Protein AF-A0A655AB77-F1 (afdb_monomer)

Solvent-accessible surface area (backbone atoms only — not comparable to full-atom values): 5172 Å² total; per-residue (Å²): 137,92,82,74,63,73,81,55,39,81,78,52,58,96,87,65,88,79,87,90,86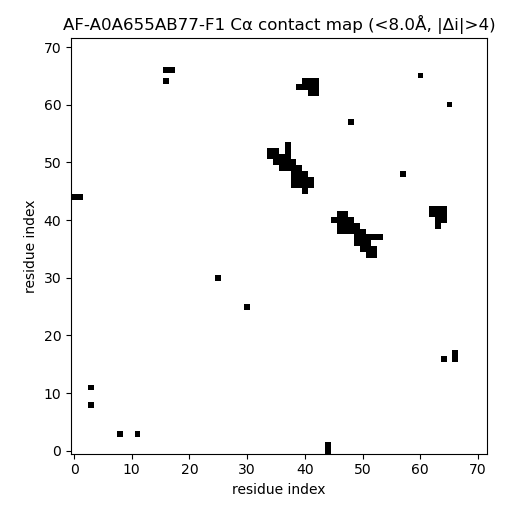,86,88,82,90,74,56,71,76,56,56,78,72,60,71,55,86,37,74,44,43,38,85,82,72,44,80,76,46,76,49,55,59,89,82,69,74,67,92,72,39,89,59,28,79,55,87,85,65,70,86,127

Structure (mmCIF, N/CA/C/O backbone):
data_AF-A0A655AB77-F1
#
_entry.id   AF-A0A655AB77-F1
#
loop_
_atom_site.group_PDB
_atom_site.id
_atom_site.type_symbol
_atom_site.label_atom_id
_atom_site.label_alt_id
_atom_site.label_comp_id
_atom_site.label_asym_id
_atom_site.label_entity_id
_atom_site.label_seq_id
_atom_site.pdbx_PDB_ins_code
_atom_site.Cartn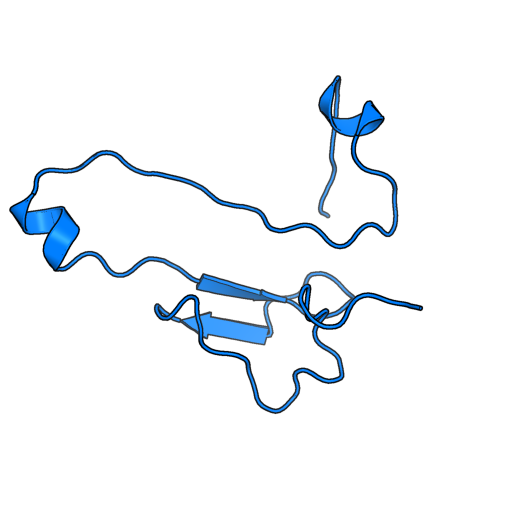_x
_atom_site.Cartn_y
_atom_site.Cartn_z
_atom_site.occupancy
_atom_site.B_iso_or_equiv
_atom_site.auth_seq_id
_atom_site.auth_comp_id
_atom_site.auth_asym_id
_atom_site.auth_atom_id
_atom_site.pdbx_PDB_model_num
ATOM 1 N N . MET A 1 1 ? 1.777 1.007 14.702 1.00 70.06 1 MET A N 1
ATOM 2 C CA . MET A 1 1 ? 0.957 2.233 14.738 1.00 70.06 1 MET A CA 1
ATOM 3 C C . MET A 1 1 ? 0.939 2.797 13.332 1.00 70.06 1 MET A C 1
ATOM 5 O O . MET A 1 1 ? 2.015 3.002 12.787 1.00 70.06 1 MET A O 1
ATOM 9 N N . ILE A 1 2 ? -0.244 2.975 12.746 1.00 77.06 2 ILE A N 1
ATOM 10 C CA . ILE A 1 2 ? -0.424 3.735 11.505 1.00 77.06 2 ILE A CA 1
ATOM 11 C C . ILE A 1 2 ? -0.887 5.125 11.929 1.00 77.06 2 ILE A C 1
ATOM 13 O O . ILE A 1 2 ? -1.869 5.246 12.655 1.00 77.06 2 ILE A O 1
ATOM 17 N N . GLY A 1 3 ? -0.130 6.154 11.562 1.00 80.94 3 GLY A N 1
ATOM 18 C CA . GLY A 1 3 ? -0.447 7.543 11.878 1.00 80.94 3 GLY A CA 1
ATOM 19 C C . GLY A 1 3 ? -0.425 8.370 10.605 1.00 80.94 3 GLY A C 1
ATOM 20 O O . GLY A 1 3 ? 0.582 8.370 9.897 1.00 80.94 3 GLY A O 1
ATOM 21 N N . ILE A 1 4 ? -1.526 9.062 10.322 1.00 80.50 4 ILE A N 1
ATOM 22 C CA . ILE A 1 4 ? -1.615 10.030 9.230 1.00 80.50 4 ILE A CA 1
ATOM 23 C C . ILE A 1 4 ? -1.426 11.421 9.831 1.00 80.50 4 ILE A C 1
ATOM 25 O O . ILE A 1 4 ? -2.132 11.799 10.760 1.00 80.50 4 ILE A O 1
ATOM 29 N N . ASN A 1 5 ? -0.446 12.168 9.325 1.00 79.75 5 ASN A N 1
ATOM 30 C CA . ASN A 1 5 ? -0.019 13.442 9.901 1.00 79.75 5 ASN A CA 1
ATOM 31 C C . ASN A 1 5 ? -0.095 14.578 8.872 1.00 79.75 5 ASN A C 1
ATOM 33 O O . ASN A 1 5 ? -0.095 14.348 7.660 1.00 79.75 5 ASN A O 1
ATOM 37 N N . GLY A 1 6 ? -0.086 15.821 9.362 1.00 78.50 6 GLY A N 1
ATOM 38 C CA . GLY A 1 6 ? -0.049 17.017 8.519 1.00 78.50 6 GLY A CA 1
ATOM 39 C C . GLY A 1 6 ? -1.303 17.161 7.654 1.00 78.50 6 GLY A C 1
ATOM 40 O O . GLY A 1 6 ? -2.394 16.798 8.076 1.00 78.50 6 GLY A O 1
ATOM 41 N N . ALA A 1 7 ? -1.158 17.671 6.430 1.00 81.50 7 ALA A N 1
ATOM 42 C CA . ALA A 1 7 ? -2.294 17.941 5.541 1.00 81.50 7 ALA A CA 1
ATOM 43 C C . ALA A 1 7 ? -3.140 16.694 5.206 1.00 81.50 7 ALA A C 1
ATOM 45 O O . ALA A 1 7 ? -4.337 16.816 4.961 1.00 81.50 7 ALA A O 1
ATOM 46 N N . ALA A 1 8 ? -2.548 15.496 5.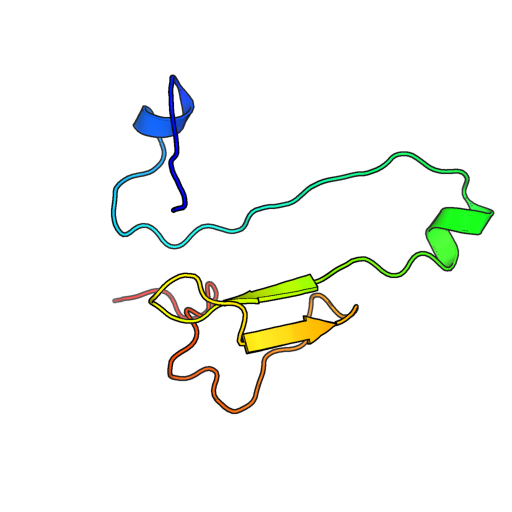239 1.00 78.69 8 ALA A N 1
ATOM 47 C CA . ALA A 1 8 ? -3.270 14.247 5.008 1.00 78.69 8 ALA A CA 1
ATOM 48 C C . ALA A 1 8 ? -4.247 13.902 6.151 1.00 78.69 8 ALA A C 1
ATOM 50 O O . ALA A 1 8 ? -5.238 13.220 5.910 1.00 78.69 8 ALA A O 1
ATOM 51 N N . ALA A 1 9 ? -4.022 14.415 7.368 1.00 80.06 9 ALA A N 1
ATOM 52 C CA . ALA A 1 9 ? -4.912 14.198 8.513 1.00 80.06 9 ALA A CA 1
ATOM 53 C C . ALA A 1 9 ? -6.263 14.925 8.371 1.00 80.06 9 ALA A C 1
ATOM 55 O O . ALA A 1 9 ? -7.199 14.635 9.103 1.00 80.06 9 ALA A O 1
ATOM 56 N N . HIS A 1 10 ? -6.381 15.864 7.425 1.00 79.44 10 HIS A N 1
ATOM 57 C CA . HIS A 1 10 ? -7.664 16.484 7.081 1.00 79.44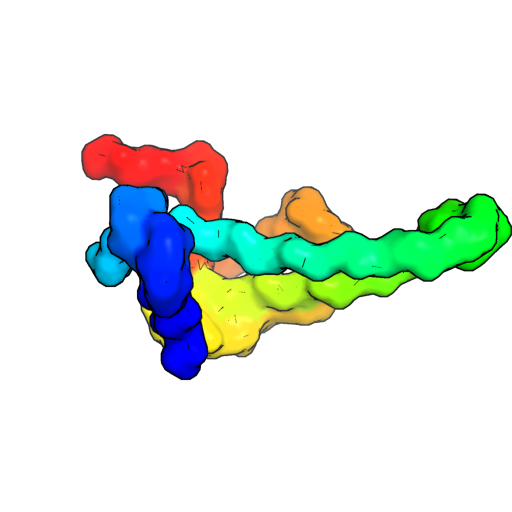 10 HIS A CA 1
ATOM 58 C C . HIS A 1 10 ? -8.518 15.612 6.149 1.00 79.44 10 HIS A C 1
ATOM 60 O O . HIS A 1 10 ? -9.683 15.924 5.927 1.00 79.44 10 HIS A O 1
ATOM 66 N N . LEU A 1 11 ? -7.928 14.568 5.560 1.00 84.88 11 LEU A N 1
ATOM 67 C CA . LEU A 1 11 ? -8.565 13.704 4.564 1.00 84.88 11 LEU A CA 1
ATOM 68 C C . LEU A 1 11 ? -8.765 12.271 5.065 1.00 84.88 11 LEU A C 1
ATOM 70 O O . LEU A 1 11 ? -9.441 11.496 4.398 1.00 84.88 11 LEU A O 1
ATOM 74 N N . VAL A 1 12 ? -8.161 11.922 6.203 1.00 83.75 12 VAL A N 1
ATOM 75 C CA . VAL A 1 12 ? -8.225 10.589 6.806 1.00 83.75 12 VAL A CA 1
ATOM 76 C C . VAL A 1 12 ? -8.473 10.732 8.298 1.00 83.75 12 VAL A C 1
ATOM 78 O O . VAL A 1 12 ? -7.756 11.462 8.987 1.00 83.75 12 VAL A O 1
ATOM 81 N N . HIS A 1 13 ? -9.457 9.998 8.797 1.00 83.81 13 HIS A N 1
ATOM 82 C CA . HIS A 1 13 ? -9.896 10.023 10.182 1.00 83.81 13 HIS A CA 1
ATOM 83 C C . HIS A 1 13 ? -9.506 8.727 10.907 1.00 83.81 13 HIS A C 1
ATOM 85 O O . HIS A 1 13 ? -9.356 7.673 10.282 1.00 83.81 13 HIS A O 1
ATOM 91 N N . PRO A 1 14 ? -9.332 8.762 12.241 1.00 82.88 14 PRO A N 1
ATOM 92 C CA . PRO A 1 14 ? -9.169 7.542 13.022 1.00 82.88 14 PRO A CA 1
ATOM 93 C C . PRO A 1 14 ? -10.333 6.571 12.780 1.00 82.88 14 PRO A C 1
ATOM 95 O O . PRO A 1 14 ? -11.487 6.931 12.991 1.00 82.88 14 PRO A O 1
ATOM 98 N N . GLY A 1 15 ? -10.014 5.341 12.372 1.00 82.69 15 GLY A N 1
ATOM 99 C CA . GLY A 1 15 ? -10.998 4.307 12.032 1.00 82.69 15 GLY A CA 1
ATOM 100 C C . GLY A 1 15 ? -11.214 4.111 10.530 1.00 82.69 15 GLY A C 1
ATOM 101 O O . GLY A 1 15 ? -11.762 3.081 10.148 1.00 82.69 15 GLY A O 1
ATOM 102 N N . ASP A 1 16 ? -10.730 5.026 9.685 1.00 86.00 16 ASP A N 1
ATOM 103 C CA . ASP A 1 16 ? -10.781 4.840 8.237 1.00 86.00 16 ASP A CA 1
ATOM 104 C C . ASP A 1 16 ? -9.916 3.647 7.816 1.00 86.00 16 ASP A C 1
ATOM 106 O O . ASP A 1 16 ? -8.746 3.518 8.195 1.00 86.00 16 ASP A O 1
ATOM 110 N N . LEU A 1 17 ? -10.489 2.793 6.971 1.00 85.00 17 LEU A N 1
ATOM 111 C CA . LEU A 1 17 ? -9.734 1.778 6.258 1.00 85.00 17 LEU A CA 1
ATOM 112 C C . LEU A 1 17 ? -8.982 2.434 5.099 1.00 85.00 17 LEU A C 1
ATOM 114 O O . LEU A 1 17 ? -9.582 3.055 4.223 1.00 85.00 17 LEU A O 1
ATOM 118 N N . VAL A 1 18 ? -7.661 2.267 5.075 1.00 87.06 18 VAL A N 1
ATOM 119 C CA . VAL A 1 18 ? -6.784 2.869 4.065 1.00 87.06 18 VAL A CA 1
ATOM 120 C C . VAL A 1 18 ? -5.894 1.826 3.397 1.00 87.06 18 VAL A C 1
ATOM 122 O O . VAL A 1 18 ? -5.517 0.829 4.008 1.00 87.06 18 VAL A O 1
ATOM 125 N N . ILE A 1 19 ? -5.499 2.095 2.150 1.00 90.12 19 ILE A N 1
ATOM 126 C CA . ILE A 1 19 ? -4.487 1.319 1.422 1.00 90.12 19 ILE A CA 1
ATOM 127 C C . ILE A 1 19 ? -3.215 2.165 1.304 1.00 90.12 19 ILE A C 1
ATOM 129 O O . ILE A 1 19 ? -3.257 3.297 0.821 1.00 90.12 19 ILE A O 1
ATOM 133 N N . LEU A 1 20 ? -2.073 1.610 1.720 1.00 90.31 20 LEU A N 1
ATOM 134 C CA . LEU A 1 20 ? -0.756 2.235 1.569 1.00 90.31 20 LEU A CA 1
ATOM 135 C C . LEU A 1 20 ? -0.041 1.652 0.346 1.00 90.31 20 LEU A C 1
ATOM 137 O O . LEU A 1 20 ? 0.186 0.446 0.282 1.00 90.31 20 LEU A O 1
ATOM 141 N N . ILE A 1 21 ? 0.346 2.503 -0.608 1.00 92.31 21 ILE A N 1
ATOM 142 C CA . ILE A 1 21 ? 1.016 2.086 -1.850 1.00 92.31 21 ILE A CA 1
ATOM 143 C C . ILE A 1 21 ? 2.328 2.850 -2.013 1.00 92.31 21 ILE A C 1
ATOM 145 O O . ILE A 1 21 ? 2.373 4.070 -1.861 1.00 92.31 21 ILE A O 1
ATOM 149 N N . ALA A 1 22 ? 3.391 2.127 -2.363 1.00 93.69 22 ALA A N 1
ATOM 150 C CA . ALA A 1 22 ? 4.663 2.696 -2.787 1.00 93.69 22 ALA A CA 1
ATOM 151 C C . ALA A 1 22 ? 4.954 2.280 -4.233 1.00 93.69 22 ALA A C 1
ATOM 153 O O . ALA A 1 22 ? 4.770 1.119 -4.598 1.00 93.69 22 ALA A O 1
ATOM 154 N N . TYR A 1 23 ? 5.436 3.224 -5.038 1.00 94.50 23 TYR A N 1
ATOM 155 C CA . TYR A 1 23 ? 5.816 2.998 -6.431 1.00 94.50 23 TYR A CA 1
ATOM 156 C C . TYR A 1 23 ? 7.335 3.048 -6.582 1.00 94.50 23 TYR A C 1
ATOM 158 O O . TYR A 1 23 ? 8.020 3.754 -5.842 1.00 94.50 23 TYR A O 1
ATOM 166 N N . ALA A 1 24 ? 7.856 2.322 -7.567 1.00 94.31 24 ALA A N 1
ATOM 167 C CA . ALA A 1 24 ? 9.267 2.337 -7.922 1.00 94.31 24 ALA A CA 1
ATOM 168 C C . ALA A 1 24 ? 9.426 2.491 -9.434 1.00 94.31 24 ALA A C 1
ATOM 170 O O . ALA A 1 24 ? 8.726 1.842 -10.211 1.00 94.31 24 ALA A O 1
ATOM 171 N N . THR A 1 25 ? 10.377 3.324 -9.844 1.00 96.69 25 THR A N 1
ATOM 172 C CA . THR A 1 25 ? 10.810 3.433 -11.237 1.00 96.69 25 THR A CA 1
ATOM 173 C C . THR A 1 25 ? 11.874 2.376 -11.515 1.00 96.69 25 THR A C 1
ATOM 175 O O . THR A 1 25 ? 12.802 2.196 -10.726 1.00 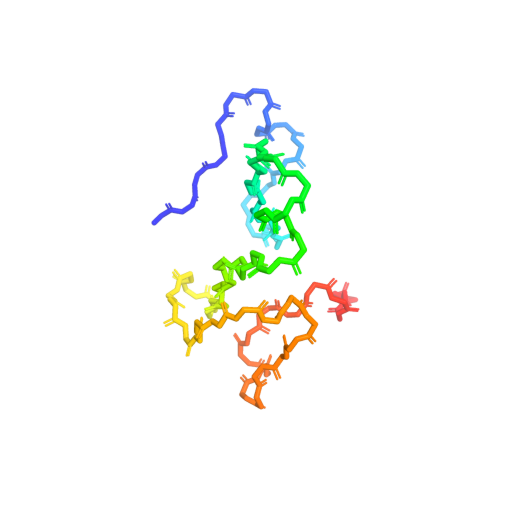96.69 25 THR A O 1
ATOM 178 N N . MET A 1 26 ? 11.751 1.675 -12.636 1.00 96.00 26 MET A N 1
ATOM 179 C CA . MET A 1 26 ? 12.692 0.642 -13.065 1.00 96.00 26 MET A CA 1
ATOM 180 C C . MET A 1 26 ? 12.700 0.534 -14.590 1.00 96.00 26 MET A C 1
ATOM 182 O O . MET A 1 26 ? 11.828 1.094 -15.255 1.00 96.00 26 MET A O 1
ATOM 186 N N . ASP A 1 27 ? 13.693 -0.156 -15.143 1.00 97.56 27 ASP A N 1
ATOM 187 C CA . ASP A 1 27 ? 13.741 -0.469 -16.569 1.00 97.56 27 ASP A CA 1
ATOM 188 C C . ASP A 1 27 ? 12.631 -1.458 -16.976 1.00 97.56 27 ASP A C 1
ATOM 190 O O . ASP A 1 27 ? 12.107 -2.204 -16.146 1.00 97.56 27 ASP A O 1
ATOM 194 N N . ASP A 1 28 ? 12.270 -1.465 -18.263 1.00 97.31 28 ASP A N 1
ATOM 195 C CA . ASP A 1 28 ? 11.162 -2.276 -18.795 1.00 97.31 28 ASP A CA 1
ATOM 196 C C . ASP A 1 28 ? 11.359 -3.779 -18.548 1.00 97.31 28 ASP A C 1
ATOM 198 O O . ASP A 1 28 ? 10.417 -4.473 -18.162 1.00 97.31 28 ASP A O 1
ATOM 202 N N . ALA A 1 29 ? 12.588 -4.281 -18.705 1.00 97.31 29 ALA A N 1
ATOM 203 C CA . ALA A 1 29 ? 12.880 -5.695 -18.502 1.00 97.31 29 ALA A CA 1
ATOM 204 C C . ALA A 1 29 ? 12.626 -6.098 -17.044 1.00 97.31 29 ALA A C 1
ATOM 206 O O . ALA A 1 29 ? 11.957 -7.101 -16.789 1.00 97.31 29 ALA A O 1
ATOM 207 N N . ARG A 1 30 ? 13.083 -5.279 -16.091 1.00 95.62 30 ARG A N 1
ATOM 208 C CA . ARG A 1 30 ? 12.821 -5.483 -14.665 1.00 95.62 30 ARG A CA 1
ATOM 209 C C . ARG A 1 30 ? 11.344 -5.322 -14.315 1.00 95.62 30 ARG A C 1
ATOM 211 O O . ARG A 1 30 ? 10.846 -6.105 -13.510 1.00 95.62 30 ARG A O 1
ATOM 218 N N . ALA A 1 31 ? 10.641 -4.363 -14.919 1.00 96.19 31 ALA A N 1
ATOM 219 C CA . ALA A 1 31 ? 9.221 -4.121 -14.662 1.00 96.19 31 ALA A CA 1
ATOM 220 C C . ALA A 1 31 ? 8.347 -5.331 -15.016 1.00 96.19 31 ALA A C 1
ATOM 222 O O . ALA A 1 31 ? 7.454 -5.687 -14.250 1.00 96.19 31 ALA A O 1
ATOM 223 N N . ARG A 1 32 ? 8.632 -6.005 -16.138 1.00 95.25 32 ARG A N 1
ATOM 224 C CA . ARG A 1 32 ? 7.862 -7.174 -16.607 1.00 95.25 32 ARG A CA 1
ATOM 225 C C . ARG A 1 32 ? 7.911 -8.370 -15.662 1.00 95.25 32 ARG A C 1
ATOM 227 O O . ARG A 1 32 ? 6.986 -9.174 -15.665 1.00 95.25 32 ARG A O 1
ATOM 234 N N . THR A 1 33 ? 8.988 -8.509 -14.894 1.00 96.62 33 THR A N 1
ATOM 235 C CA . THR A 1 33 ? 9.193 -9.639 -13.975 1.00 96.62 33 THR A CA 1
ATOM 236 C C . THR A 1 33 ? 9.152 -9.224 -12.509 1.00 96.62 33 THR A C 1
ATOM 238 O O . THR A 1 33 ? 9.419 -10.046 -11.633 1.00 96.62 33 THR A O 1
ATOM 241 N N . TYR A 1 34 ? 8.885 -7.949 -12.218 1.00 95.94 34 TYR A N 1
ATOM 242 C CA . TYR A 1 34 ? 8.874 -7.454 -10.852 1.00 95.94 34 TYR A CA 1
ATOM 243 C C . TYR A 1 34 ? 7.679 -8.020 -10.091 1.00 95.94 34 TYR A C 1
ATOM 245 O O . TYR A 1 34 ? 6.533 -7.904 -10.520 1.00 95.94 34 TYR A O 1
ATOM 253 N N . GLN A 1 35 ? 7.958 -8.595 -8.927 1.00 96.88 35 GLN A N 1
ATOM 254 C CA . GLN A 1 35 ? 6.940 -9.038 -7.992 1.00 96.88 35 GLN A CA 1
ATOM 255 C C . GLN A 1 35 ? 6.840 -8.012 -6.856 1.00 96.88 35 GLN A C 1
ATOM 257 O O . GLN A 1 35 ? 7.818 -7.823 -6.123 1.00 96.88 35 GLN A O 1
ATOM 262 N N . PRO A 1 36 ? 5.699 -7.312 -6.707 1.00 95.69 36 PRO A N 1
ATOM 263 C CA . PRO A 1 36 ? 5.518 -6.367 -5.616 1.00 95.69 36 PRO A CA 1
ATOM 264 C C . PRO A 1 36 ? 5.459 -7.112 -4.284 1.00 95.69 36 PRO A C 1
ATOM 266 O O . PRO A 1 36 ? 5.177 -8.306 -4.231 1.00 95.69 36 PRO A O 1
ATOM 269 N N . ARG A 1 37 ? 5.705 -6.404 -3.184 1.00 95.00 37 ARG A N 1
ATOM 270 C CA . ARG A 1 37 ? 5.444 -6.946 -1.850 1.00 95.00 37 ARG A CA 1
ATOM 271 C C . ARG A 1 37 ? 4.057 -6.505 -1.408 1.00 95.00 37 ARG A C 1
ATOM 273 O O . ARG A 1 37 ? 3.866 -5.330 -1.099 1.00 95.00 37 ARG A O 1
ATOM 280 N N . ILE A 1 38 ? 3.128 -7.448 -1.375 1.00 93.81 38 ILE A N 1
ATOM 281 C CA . ILE A 1 38 ? 1.756 -7.257 -0.909 1.00 93.81 38 ILE A CA 1
ATOM 282 C C . ILE A 1 38 ? 1.676 -7.762 0.529 1.00 93.81 38 ILE A C 1
ATOM 284 O O . ILE A 1 38 ? 2.190 -8.837 0.829 1.00 93.81 38 ILE A O 1
ATOM 288 N N . VAL A 1 39 ? 1.093 -6.964 1.425 1.00 91.56 39 VAL A N 1
ATOM 289 C CA . VAL A 1 39 ? 0.933 -7.309 2.843 1.00 91.56 39 VAL A CA 1
ATOM 290 C C . VAL A 1 39 ? -0.515 -7.072 3.234 1.00 91.56 39 VAL A C 1
ATOM 292 O O . VAL A 1 39 ? -0.994 -5.941 3.154 1.00 91.56 39 VAL A O 1
ATOM 295 N N . PHE A 1 40 ? -1.177 -8.127 3.690 1.00 90.12 40 PHE A N 1
ATOM 296 C CA . PHE A 1 40 ? -2.504 -8.050 4.286 1.00 90.12 40 PHE A CA 1
ATOM 297 C C . PHE A 1 40 ? -2.395 -7.984 5.803 1.00 90.12 40 PHE A C 1
ATOM 299 O O . PHE A 1 40 ? -1.536 -8.636 6.404 1.00 90.12 40 PHE A O 1
ATOM 306 N N . VAL A 1 41 ? -3.260 -7.180 6.420 1.00 88.44 41 VAL A N 1
ATOM 307 C CA . VAL A 1 41 ? -3.262 -6.949 7.866 1.00 88.44 41 VAL A CA 1
ATOM 308 C C . VAL A 1 41 ? -4.633 -7.187 8.485 1.00 88.44 41 VAL A C 1
ATOM 310 O O . VAL A 1 41 ? -5.655 -6.917 7.859 1.00 88.44 41 VAL A O 1
ATOM 313 N N . ASP A 1 42 ? -4.641 -7.657 9.727 1.00 86.12 42 ASP A N 1
ATOM 314 C CA . ASP A 1 42 ? -5.856 -7.764 10.536 1.00 86.12 42 ASP A CA 1
ATOM 315 C C . ASP A 1 42 ? -6.359 -6.393 11.036 1.00 86.12 42 ASP A C 1
ATOM 317 O O . ASP A 1 42 ? -5.729 -5.345 10.838 1.00 86.12 42 ASP A O 1
ATOM 321 N N . ALA A 1 43 ? -7.481 -6.407 11.762 1.00 85.44 43 ALA A N 1
ATOM 322 C CA . ALA A 1 43 ? -8.066 -5.230 12.410 1.00 85.44 43 ALA A CA 1
ATOM 323 C C . ALA A 1 43 ? -7.128 -4.512 13.412 1.00 85.44 43 ALA A C 1
ATOM 325 O O . ALA A 1 43 ? -7.366 -3.356 13.770 1.00 85.44 43 ALA A O 1
ATOM 326 N N . TYR A 1 44 ? -6.045 -5.157 13.858 1.00 88.19 44 TYR A N 1
ATOM 327 C CA . TYR A 1 44 ? -5.037 -4.593 14.760 1.00 88.19 44 TYR A CA 1
ATOM 328 C C . TYR A 1 44 ? -3.774 -4.119 14.021 1.00 88.19 44 TYR A C 1
ATOM 330 O O . TYR A 1 44 ? -2.768 -3.777 14.660 1.00 88.19 44 TYR A O 1
ATOM 338 N N . ASN A 1 45 ? -3.825 -4.039 12.686 1.00 88.75 45 ASN A N 1
ATOM 339 C CA . ASN A 1 45 ? -2.705 -3.709 11.805 1.00 88.75 45 ASN A CA 1
ATOM 340 C C . ASN A 1 45 ? -1.514 -4.679 11.945 1.00 88.75 45 ASN A C 1
ATOM 342 O O . ASN A 1 45 ? -0.351 -4.267 11.817 1.00 88.75 45 ASN A O 1
ATOM 346 N N . LYS A 1 46 ? -1.767 -5.956 12.253 1.00 89.44 46 LYS A N 1
ATOM 347 C CA . LYS A 1 46 ? -0.747 -7.013 12.261 1.00 89.44 46 LYS A CA 1
ATOM 348 C C . LYS A 1 46 ? -0.740 -7.738 10.918 1.00 89.44 46 LYS A C 1
ATOM 350 O O . LYS A 1 46 ? -1.811 -8.072 10.427 1.00 89.44 46 LYS A O 1
ATOM 355 N N . PRO A 1 47 ? 0.437 -7.999 10.321 1.00 89.88 47 PRO A N 1
ATOM 356 C CA . PRO A 1 47 ? 0.516 -8.785 9.096 1.00 89.88 47 PRO A CA 1
ATOM 357 C C . PRO A 1 47 ? -0.050 -10.189 9.311 1.00 89.88 47 PRO A C 1
ATOM 359 O O . PRO A 1 47 ? 0.376 -10.866 10.247 1.00 89.88 47 PRO A O 1
ATOM 362 N N . ILE A 1 48 ? -0.953 -10.621 8.432 1.00 89.19 48 ILE A N 1
ATOM 363 C CA . ILE A 1 48 ? -1.488 -11.990 8.432 1.00 89.19 48 ILE A CA 1
ATOM 364 C C . ILE A 1 48 ? -1.167 -12.764 7.154 1.00 89.19 48 ILE A C 1
ATOM 366 O O . ILE A 1 48 ? -1.169 -13.990 7.178 1.00 89.19 48 ILE A O 1
ATOM 370 N N . ASP A 1 49 ? -0.845 -12.062 6.066 1.00 89.69 49 ASP A N 1
ATOM 371 C CA . ASP A 1 49 ? -0.396 -12.667 4.816 1.00 89.69 49 ASP A CA 1
ATOM 372 C C . ASP A 1 49 ? 0.600 -11.755 4.083 1.00 89.69 49 ASP A C 1
ATOM 374 O O . ASP A 1 49 ? 0.554 -10.521 4.204 1.00 89.69 49 ASP A O 1
ATOM 378 N N . MET A 1 50 ? 1.532 -12.373 3.354 1.00 92.12 50 MET A N 1
ATOM 379 C CA . MET A 1 50 ? 2.508 -11.683 2.516 1.00 92.12 50 MET A CA 1
ATOM 380 C C . MET A 1 50 ? 2.679 -12.420 1.190 1.00 92.12 50 MET A C 1
ATOM 382 O O . MET A 1 50 ? 3.027 -13.599 1.169 1.00 92.12 50 MET A O 1
ATOM 386 N N . GLY A 1 51 ? 2.538 -11.693 0.085 1.00 93.00 51 GLY A N 1
ATOM 387 C CA . GLY A 1 51 ? 2.622 -12.271 -1.251 1.00 93.00 51 GLY A CA 1
ATOM 388 C C . GLY A 1 51 ? 2.986 -11.257 -2.328 1.00 93.00 51 GLY A C 1
ATOM 389 O O . GLY A 1 51 ? 3.545 -10.190 -2.056 1.00 93.00 51 GLY A O 1
ATOM 390 N N . 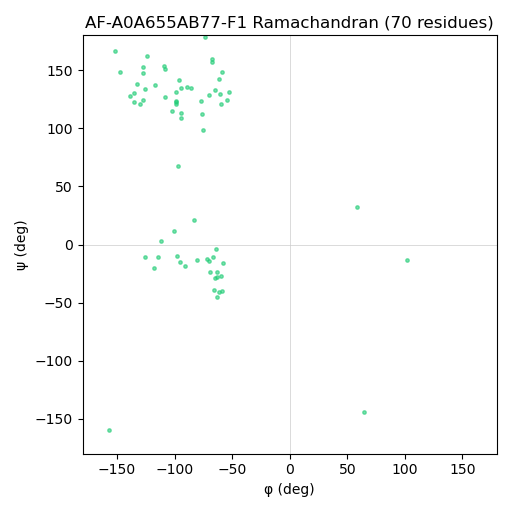HIS A 1 52 ? 2.664 -11.616 -3.569 1.00 94.75 52 HIS A N 1
ATOM 391 C CA . HIS A 1 52 ? 3.000 -10.839 -4.767 1.00 94.75 52 HIS A CA 1
ATOM 392 C C . HIS A 1 52 ? 1.793 -10.508 -5.647 1.00 94.75 52 HIS A C 1
ATOM 394 O O . HIS A 1 52 ? 1.914 -9.691 -6.557 1.00 94.75 52 HIS A O 1
ATOM 400 N N . ASP A 1 53 ? 0.642 -11.124 -5.379 1.00 91.12 53 ASP A N 1
ATOM 401 C CA . ASP A 1 53 ? -0.591 -10.895 -6.121 1.00 91.12 53 ASP A CA 1
ATOM 402 C C . ASP A 1 53 ? -1.442 -9.827 -5.411 1.00 91.12 53 ASP A C 1
ATOM 404 O O . ASP A 1 53 ? -1.918 -10.067 -4.300 1.00 91.12 53 ASP A O 1
ATOM 408 N N . PRO A 1 54 ? -1.648 -8.642 -6.011 1.00 84.75 54 PRO A N 1
ATOM 409 C CA . PRO A 1 54 ? -2.496 -7.605 -5.429 1.00 84.75 54 PRO A CA 1
ATOM 410 C C . PRO A 1 54 ? -4.000 -7.940 -5.474 1.00 84.75 54 PRO A C 1
ATOM 412 O O . PRO A 1 54 ? -4.793 -7.228 -4.854 1.00 84.75 54 PRO A O 1
ATOM 415 N N . ALA A 1 55 ? -4.414 -8.966 -6.227 1.00 85.69 55 ALA A N 1
ATOM 416 C CA . ALA A 1 55 ? -5.804 -9.414 -6.319 1.00 85.69 55 ALA A CA 1
ATOM 417 C C . ALA A 1 55 ? -6.140 -10.565 -5.358 1.00 85.69 55 ALA A C 1
ATOM 419 O O . ALA A 1 55 ? -7.322 -10.826 -5.131 1.00 85.69 55 ALA A O 1
ATOM 420 N N . PHE A 1 56 ? -5.130 -11.228 -4.788 1.00 85.56 56 PHE A N 1
ATOM 421 C CA . PHE A 1 56 ? -5.322 -12.271 -3.784 1.00 85.56 56 PHE A CA 1
ATOM 422 C C . PHE A 1 56 ? -6.025 -11.714 -2.540 1.00 85.56 56 PHE A C 1
ATOM 424 O O . PHE A 1 56 ? -5.752 -10.593 -2.127 1.00 85.56 56 PHE A O 1
ATOM 431 N N . VAL A 1 57 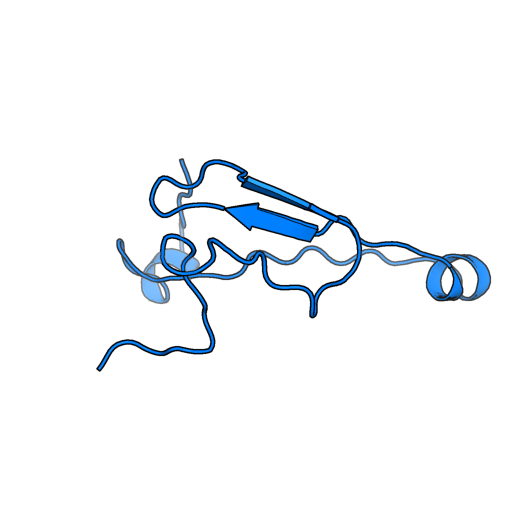? -6.918 -12.503 -1.939 1.00 82.38 57 VAL A N 1
ATOM 432 C CA . VAL A 1 57 ? -7.567 -12.207 -0.656 1.00 82.38 57 VAL A CA 1
ATOM 433 C C . VAL A 1 57 ? -7.536 -13.493 0.189 1.00 82.38 57 VAL A C 1
ATOM 435 O O . VAL A 1 57 ? -8.038 -14.513 -0.286 1.00 82.38 57 VAL A O 1
ATOM 438 N N . PRO A 1 58 ? -6.951 -13.484 1.403 1.00 79.25 58 PRO A N 1
ATOM 439 C CA . PRO A 1 58 ? -6.904 -14.656 2.285 1.00 79.25 58 PRO A CA 1
ATOM 440 C C . PRO A 1 58 ? -8.292 -15.204 2.670 1.00 79.25 58 PRO A C 1
ATOM 442 O O . PRO A 1 58 ? -9.242 -14.445 2.831 1.00 79.25 58 PRO A O 1
ATOM 445 N N . GLU A 1 59 ? -8.424 -16.517 2.894 1.00 71.12 59 GLU A N 1
ATOM 446 C CA . GLU A 1 59 ? -9.713 -17.159 3.234 1.00 71.12 59 GLU A CA 1
ATOM 447 C C . GLU A 1 59 ? -10.298 -16.703 4.586 1.00 71.12 59 GLU A C 1
ATOM 449 O O . GLU A 1 59 ? -11.515 -16.657 4.758 1.00 71.12 59 GLU A O 1
ATOM 454 N N . ASN A 1 60 ? -9.451 -16.304 5.541 1.00 65.25 60 ASN A N 1
ATOM 455 C CA . ASN A 1 60 ? -9.854 -15.726 6.829 1.00 65.25 60 ASN A CA 1
ATOM 456 C C . ASN A 1 60 ? -10.138 -14.214 6.747 1.00 65.25 60 ASN A C 1
ATOM 458 O O . ASN A 1 60 ? -10.146 -13.524 7.769 1.00 65.25 60 ASN A O 1
ATOM 462 N N . ALA A 1 61 ? -10.411 -13.694 5.545 1.00 60.16 61 ALA A N 1
ATOM 463 C CA . ALA A 1 61 ? -10.654 -12.276 5.320 1.00 60.16 61 ALA A CA 1
ATOM 464 C C . ALA A 1 61 ? -11.901 -11.701 6.013 1.00 60.16 61 ALA A C 1
ATOM 466 O O . ALA A 1 61 ? -12.094 -10.498 5.976 1.00 60.16 61 ALA A O 1
ATOM 467 N N . GLY A 1 62 ? -12.724 -12.502 6.697 1.00 57.47 62 GLY A N 1
ATOM 468 C CA . GLY A 1 62 ? -13.796 -11.978 7.555 1.00 57.47 62 GLY A CA 1
ATOM 469 C C . GLY A 1 62 ? -13.294 -11.135 8.740 1.00 57.47 62 GLY A C 1
ATOM 470 O O . GLY A 1 62 ? -14.030 -10.285 9.232 1.00 57.47 62 GLY A O 1
ATOM 471 N N . GLU A 1 63 ? -12.047 -11.344 9.178 1.00 57.22 63 GLU A N 1
ATOM 472 C CA . GLU A 1 63 ? -11.349 -10.505 10.175 1.00 57.22 63 GLU A CA 1
ATOM 473 C C . GLU A 1 63 ? -10.411 -9.469 9.527 1.00 57.22 63 GLU A C 1
ATOM 475 O O . GLU A 1 63 ? -9.872 -8.581 10.194 1.00 57.22 63 GLU A O 1
ATOM 480 N N . LEU A 1 64 ? -10.201 -9.599 8.219 1.00 57.75 64 LEU A N 1
ATOM 481 C CA . LEU A 1 64 ? -9.406 -8.699 7.403 1.00 57.75 64 LEU A CA 1
ATOM 482 C C . LEU A 1 64 ? -10.333 -7.597 6.890 1.00 57.75 64 LEU A C 1
ATOM 484 O O . LEU A 1 64 ? -11.447 -7.843 6.439 1.00 57.75 64 LEU A O 1
ATOM 488 N N . LEU A 1 65 ? -9.887 -6.354 6.945 1.00 57.41 65 LEU A N 1
ATOM 489 C CA . LEU A 1 65 ? -10.693 -5.259 6.428 1.00 57.41 65 LEU A CA 1
ATOM 490 C C . LEU A 1 65 ? -10.643 -5.289 4.888 1.00 57.41 65 LEU A C 1
ATOM 492 O O . LEU A 1 65 ? -9.663 -4.834 4.299 1.00 57.41 65 LEU A O 1
ATOM 496 N N . ASP A 1 66 ? -11.668 -5.856 4.234 1.00 61.25 66 ASP A N 1
ATOM 497 C CA . ASP A 1 66 ? -11.809 -5.816 2.771 1.00 61.25 66 ASP A CA 1
ATOM 498 C C . ASP A 1 66 ? -12.291 -4.420 2.330 1.00 61.25 66 ASP A C 1
ATOM 500 O O . ASP A 1 66 ? -13.441 -4.054 2.585 1.00 61.25 66 ASP A O 1
ATOM 504 N N . PRO A 1 67 ? -11.463 -3.631 1.618 1.00 56.94 67 PRO A N 1
ATOM 505 C CA . PRO A 1 67 ? -11.848 -2.300 1.153 1.00 56.94 67 PRO A CA 1
ATOM 506 C C . PRO A 1 67 ? -12.961 -2.306 0.096 1.00 56.94 67 PRO A C 1
ATOM 508 O O . PRO A 1 67 ? -13.488 -1.243 -0.233 1.00 56.94 67 PRO A O 1
ATOM 511 N N . ARG A 1 68 ? -13.316 -3.471 -0.462 1.00 57.53 68 ARG A N 1
ATOM 512 C CA . ARG A 1 68 ? -14.386 -3.630 -1.459 1.00 57.53 68 ARG A CA 1
ATOM 513 C C . ARG A 1 68 ? -15.743 -3.935 -0.827 1.00 57.53 68 ARG A C 1
ATOM 515 O O . ARG A 1 68 ? -16.766 -3.736 -1.478 1.00 57.53 68 ARG A O 1
ATOM 522 N N . LEU A 1 6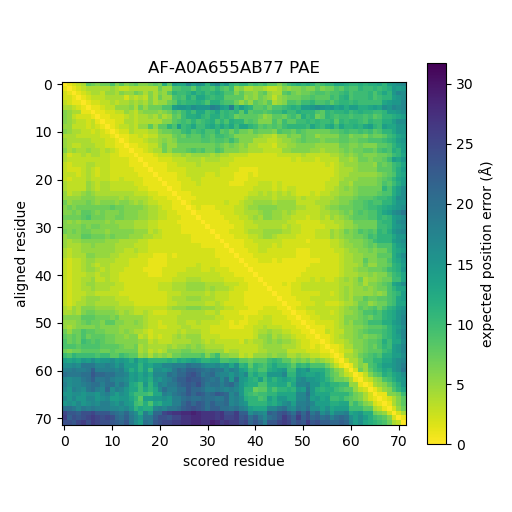9 ? -15.760 -4.379 0.427 1.00 58.19 69 LEU A N 1
ATOM 523 C CA . LEU A 1 69 ? -16.970 -4.613 1.212 1.00 58.19 69 LEU A CA 1
ATOM 524 C C . LEU A 1 69 ? -17.217 -3.383 2.092 1.00 58.19 69 LEU A C 1
ATOM 526 O O . LEU A 1 69 ? -17.048 -3.418 3.306 1.00 58.19 69 LEU A O 1
ATOM 530 N N . GLY A 1 70 ? -17.546 -2.255 1.455 1.00 45.41 70 GLY A N 1
ATOM 531 C CA . GLY A 1 70 ? -17.840 -1.007 2.156 1.00 45.41 70 GLY A CA 1
ATOM 532 C C . GLY A 1 70 ? -18.913 -1.203 3.231 1.00 45.41 70 GLY A C 1
ATOM 533 O O . GLY A 1 70 ? -19.961 -1.794 2.970 1.00 45.41 70 GLY A O 1
ATOM 534 N N . VAL A 1 71 ? -18.628 -0.708 4.435 1.00 46.75 71 VAL A N 1
ATOM 535 C CA . VAL A 1 71 ? -19.556 -0.653 5.569 1.00 46.75 71 VAL A CA 1
ATOM 536 C C . VAL A 1 71 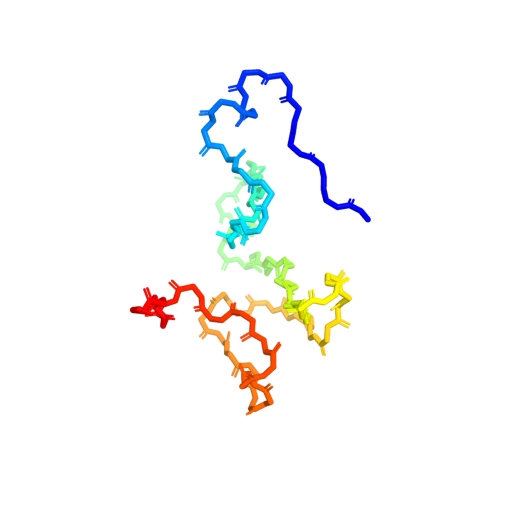? -20.794 0.170 5.202 1.00 46.75 71 VAL A C 1
ATOM 538 O O . VAL A 1 71 ? -20.683 1.335 4.818 1.00 46.75 71 VAL A O 1
ATOM 541 N N . GLY A 1 72 ? -21.962 -0.466 5.293 1.00 42.03 72 GLY A N 1
ATOM 542 C CA . GLY A 1 72 ? -23.257 0.207 5.409 1.00 42.03 72 GLY A CA 1
ATOM 543 C C . GLY A 1 72 ? -23.565 0.560 6.856 1.00 42.03 72 GLY A C 1
ATOM 544 O O . GLY A 1 72 ? -22.998 -0.106 7.753 1.00 42.03 72 GLY A O 1
#

Secondary structure (DSSP, 8-state):
-----GGGGGT--TT------------HHHHHH----EEEEBTTS-EEEEES-TT---TTTTSB--TTS---

Sequence (72 aa):
MIGINGAAAHLVHPGDLVILIAYATMDDARARTYQPRIVFVDAYNKPIDMGHDPAFVPENAGELLDPRLGVG

Foldseek 3Di:
DDDDDDPCCVVDDPPDDDDDDDDDDDDPVCVVPDFDWDFFAFPVRHTDDIGRDPPDDDPVCVRTDDPVPDDD

InterPro domains:
  IPR003190 Aspartate decarboxylase [PF02261] (1-46)
  IPR003190 Aspartate decarboxylase [PTHR21012] (2-53)
  IPR009010 Aspartate decarboxylase-like domain superfamily [SSF50692] (1-53)

Radius of gyration: 14.82 Å; Cα contacts (8 Å, |Δi|>4): 47; chains: 1; bounding box: 37×35×34 Å

Organism: Mycobacterium tuberculosis (NCBI:txid1773)

pLDDT: mean 82.27, std 14.19, range [42.03, 97.56]

Mean predicted aligned error: 6.99 Å

Nearest PDB structures (foldseek):
  6p1y-assembly1_B  TM=9.925E-01  e=5.111E-08  Mycobacterium tuberculosis H37Rv
  1vc3-assembly1_B  TM=9.711E-01  e=7.051E-04  Thermus thermophilus
  1uhe-assembly1_A  TM=9.225E-01  e=9.188E-04  Helicobacter pylori
  3plx-assembly1_B  TM=9.326E-01  e=2.480E-03  Campylobacter jejuni subsp. jejuni NCTC 11168 = ATCC 700819
  3tm7-assembly1_D  TM=7.814E-01  e=1.583E-02  Escherichia coli K-12